Protein AF-K1UF02-F1 (afdb_monomer_lite)

Structure (mmCIF, N/CA/C/O backbone):
data_AF-K1UF02-F1
#
_entry.id   AF-K1UF02-F1
#
loop_
_atom_site.group_PDB
_atom_site.id
_atom_site.type_symbol
_atom_site.label_atom_id
_atom_site.label_alt_id
_atom_site.label_comp_id
_atom_site.label_asym_id
_atom_site.label_entity_id
_atom_site.label_seq_id
_atom_site.pdbx_PDB_ins_code
_atom_site.Cartn_x
_atom_site.Cartn_y
_atom_site.Cartn_z
_atom_site.occupancy
_atom_site.B_iso_or_equiv
_atom_site.auth_seq_id
_atom_site.auth_comp_id
_atom_site.auth_asym_id
_atom_site.auth_atom_id
_atom_site.pdbx_PDB_model_num
ATOM 1 N N . MET A 1 1 ? 21.329 -12.004 -0.522 1.00 53.53 1 MET A N 1
ATOM 2 C CA . MET A 1 1 ? 22.404 -11.882 -1.536 1.00 53.53 1 MET A CA 1
ATOM 3 C C . MET A 1 1 ? 22.153 -12.770 -2.756 1.00 53.53 1 MET A C 1
ATOM 5 O O . MET A 1 1 ? 22.231 -12.245 -3.853 1.00 53.53 1 MET A O 1
ATOM 9 N N . CYS A 1 2 ? 21.745 -14.040 -2.612 1.00 64.94 2 CYS A N 1
ATOM 10 C CA . CYS A 1 2 ? 21.429 -14.902 -3.768 1.00 64.94 2 CYS A CA 1
ATOM 11 C C . CYS A 1 2 ? 20.300 -14.358 -4.671 1.00 64.94 2 CYS A C 1
ATOM 13 O O . CYS A 1 2 ? 20.436 -14.386 -5.888 1.00 64.94 2 CYS A O 1
ATOM 15 N N . LEU A 1 3 ? 19.234 -13.788 -4.087 1.00 62.72 3 LEU A N 1
ATOM 16 C CA . LEU A 1 3 ? 18.147 -13.141 -4.843 1.00 62.72 3 LEU A CA 1
ATOM 17 C C . LEU A 1 3 ? 18.636 -11.936 -5.663 1.00 62.72 3 LEU A C 1
ATOM 19 O O . LEU A 1 3 ? 18.286 -11.816 -6.829 1.00 62.72 3 LEU A O 1
ATOM 23 N N . GLN A 1 4 ? 19.500 -11.089 -5.094 1.00 55.84 4 GLN A N 1
ATOM 24 C CA . GLN A 1 4 ? 20.045 -9.924 -5.798 1.00 55.84 4 GLN A CA 1
ATOM 25 C C . GLN A 1 4 ? 20.966 -10.339 -6.956 1.00 55.84 4 GLN A C 1
ATOM 27 O O . GLN A 1 4 ? 20.914 -9.735 -8.021 1.00 55.84 4 GLN A O 1
ATOM 32 N N . SER A 1 5 ? 21.771 -11.393 -6.779 1.00 62.69 5 SER A N 1
ATOM 33 C CA . SER A 1 5 ? 22.612 -11.938 -7.853 1.00 62.69 5 SER A CA 1
ATOM 34 C C . SER A 1 5 ? 21.791 -12.575 -8.977 1.00 62.69 5 SER A C 1
ATOM 36 O O . SER A 1 5 ? 22.143 -12.415 -10.141 1.00 62.69 5 SER A O 1
ATOM 38 N N . ALA A 1 6 ? 20.681 -13.246 -8.650 1.00 62.78 6 ALA A N 1
ATOM 39 C CA . ALA A 1 6 ? 19.749 -13.772 -9.647 1.00 62.78 6 ALA A CA 1
ATOM 40 C C . ALA A 1 6 ? 19.057 -12.639 -10.421 1.00 62.78 6 ALA A C 1
ATOM 42 O O . ALA A 1 6 ? 19.011 -12.682 -11.645 1.00 62.78 6 ALA A O 1
ATOM 43 N N . VAL A 1 7 ? 18.608 -11.583 -9.731 1.00 58.22 7 VAL A N 1
ATOM 44 C CA . VAL A 1 7 ? 18.053 -10.368 -10.356 1.00 58.22 7 VAL A CA 1
ATOM 45 C C . VAL A 1 7 ? 19.080 -9.718 -11.288 1.00 58.22 7 VAL A C 1
ATOM 47 O O . VAL A 1 7 ? 18.752 -9.375 -12.422 1.00 58.22 7 VAL A O 1
ATOM 50 N N . ASN A 1 8 ? 20.346 -9.657 -10.864 1.00 61.75 8 ASN A N 1
ATOM 51 C CA . ASN A 1 8 ? 21.441 -9.118 -11.668 1.00 61.75 8 ASN A CA 1
ATOM 52 C C . ASN A 1 8 ? 21.756 -9.933 -12.944 1.00 61.75 8 ASN A C 1
ATOM 54 O O . ASN A 1 8 ? 22.423 -9.425 -13.843 1.00 61.75 8 ASN A O 1
ATOM 58 N N . SER A 1 9 ? 21.254 -11.169 -13.049 1.00 62.94 9 SER A N 1
ATOM 59 C CA . SER A 1 9 ? 21.415 -12.041 -14.219 1.00 62.94 9 SER A CA 1
ATOM 60 C C . SER A 1 9 ? 20.394 -11.778 -15.337 1.00 62.94 9 SER A C 1
ATOM 62 O O . SER A 1 9 ? 20.592 -12.272 -16.444 1.00 62.94 9 SER A O 1
ATOM 64 N N . PHE A 1 10 ? 19.317 -11.019 -15.090 1.00 62.81 10 PHE A N 1
ATOM 65 C CA . PHE A 1 10 ? 18.240 -10.765 -16.069 1.00 62.81 10 PHE A CA 1
ATOM 66 C C . PHE A 1 10 ? 18.532 -9.613 -17.053 1.00 62.81 10 PHE A C 1
ATOM 68 O O . PHE A 1 10 ? 17.643 -9.178 -17.786 1.00 62.81 10 PHE A O 1
ATOM 75 N N . GLY A 1 11 ? 19.775 -9.124 -17.089 1.00 65.69 11 GLY A N 1
ATOM 76 C CA . GLY A 1 11 ? 20.208 -8.009 -17.933 1.00 65.69 11 GLY A CA 1
ATOM 77 C C . GLY A 1 11 ? 20.037 -6.647 -17.255 1.00 65.69 11 GLY A C 1
ATOM 78 O O . GLY A 1 11 ? 19.067 -6.397 -16.537 1.00 65.69 11 GLY A O 1
ATOM 79 N N . THR A 1 12 ? 20.992 -5.744 -17.497 1.00 71.19 12 THR A N 1
ATOM 80 C CA . THR A 1 12 ? 21.042 -4.381 -16.929 1.00 71.19 12 THR A CA 1
ATOM 81 C C . THR A 1 12 ? 19.760 -3.588 -17.171 1.00 71.19 12 THR A C 1
ATOM 83 O O . THR A 1 12 ? 19.321 -2.858 -16.282 1.00 71.19 12 THR A O 1
ATOM 86 N N . ALA A 1 13 ? 19.119 -3.785 -18.326 1.00 69.06 13 ALA A N 1
ATOM 87 C CA . ALA A 1 13 ? 17.862 -3.131 -18.662 1.00 69.06 13 ALA A CA 1
ATOM 88 C C . ALA A 1 13 ? 16.701 -3.555 -17.739 1.00 69.06 13 ALA A C 1
ATOM 90 O O . ALA A 1 13 ? 16.00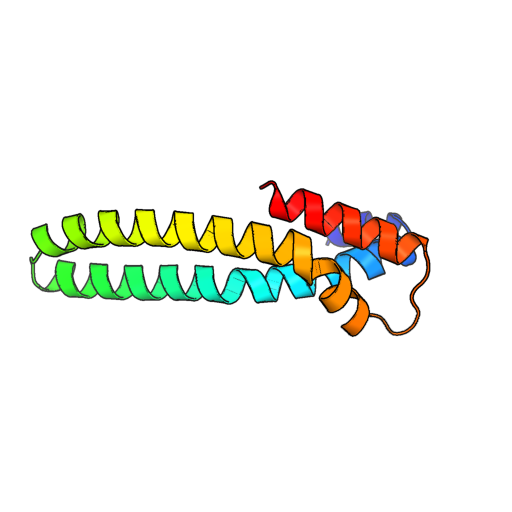3 -2.710 -17.182 1.00 69.06 13 ALA A O 1
ATOM 91 N N . THR A 1 14 ? 16.528 -4.854 -17.494 1.00 70.50 14 THR A N 1
ATOM 92 C CA . THR A 1 14 ? 15.448 -5.382 -16.643 1.00 70.50 14 THR A CA 1
ATOM 93 C C . THR A 1 14 ? 15.589 -4.916 -15.193 1.00 70.50 14 THR A C 1
ATOM 95 O O . THR A 1 14 ? 14.609 -4.528 -14.558 1.00 70.50 14 THR A O 1
ATOM 98 N N . ILE A 1 15 ? 16.820 -4.888 -14.676 1.00 76.25 15 ILE A N 1
ATOM 99 C CA . ILE A 1 15 ? 17.120 -4.459 -13.300 1.00 76.25 15 ILE A CA 1
ATOM 100 C C . ILE A 1 15 ? 16.853 -2.963 -13.124 1.00 76.25 15 ILE A C 1
ATOM 102 O O . ILE A 1 15 ? 16.312 -2.548 -12.096 1.00 76.25 15 ILE A O 1
ATOM 106 N N . ALA A 1 16 ? 17.211 -2.148 -14.120 1.00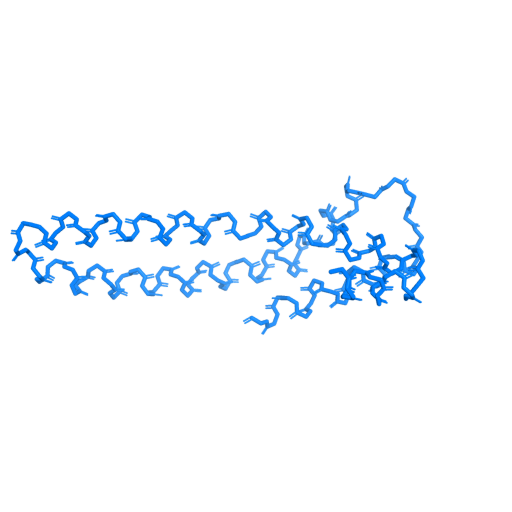 76.00 16 ALA A N 1
ATOM 107 C CA . ALA A 1 16 ? 16.935 -0.717 -14.102 1.00 76.00 16 ALA A CA 1
ATOM 108 C C . ALA A 1 16 ? 15.422 -0.444 -14.073 1.00 76.00 16 ALA A C 1
ATOM 110 O O . ALA A 1 16 ? 14.963 0.373 -13.272 1.00 76.00 16 ALA A O 1
ATOM 111 N N . GLY A 1 17 ? 14.645 -1.186 -14.870 1.00 77.81 17 GLY A N 1
ATOM 112 C CA . GLY A 1 17 ? 13.186 -1.069 -14.917 1.00 77.81 17 GLY A CA 1
ATOM 113 C C . GLY A 1 17 ? 12.539 -1.489 -13.600 1.00 77.81 17 GLY A C 1
ATOM 114 O O . GLY A 1 17 ? 11.719 -0.755 -13.052 1.00 77.81 17 GLY A O 1
ATOM 115 N N . PHE A 1 18 ? 12.987 -2.612 -13.038 1.00 80.25 18 PHE A N 1
ATOM 116 C CA . PHE A 1 18 ? 12.561 -3.091 -11.723 1.00 80.25 18 PHE A CA 1
ATOM 117 C C . PHE A 1 18 ? 12.880 -2.082 -10.615 1.00 80.25 18 PHE A C 1
ATOM 119 O O . PHE A 1 18 ? 12.041 -1.788 -9.770 1.00 80.25 18 PHE A O 1
ATOM 126 N N . THR A 1 19 ? 14.079 -1.497 -10.633 1.00 82.00 19 THR A N 1
ATOM 127 C CA . THR A 1 19 ? 14.502 -0.511 -9.628 1.00 82.00 19 THR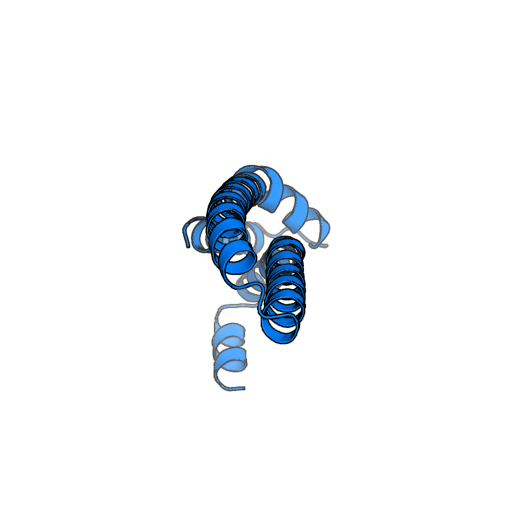 A CA 1
ATOM 128 C C . THR A 1 19 ? 13.658 0.760 -9.701 1.00 82.00 19 THR A C 1
ATOM 130 O O . THR A 1 19 ? 13.255 1.285 -8.664 1.00 82.00 19 THR A O 1
ATOM 133 N N . ALA A 1 20 ? 13.376 1.263 -10.906 1.00 82.94 20 ALA A N 1
ATOM 134 C CA . ALA A 1 20 ? 12.537 2.442 -11.091 1.00 82.94 20 ALA A CA 1
ATOM 135 C C . ALA A 1 20 ? 11.085 2.173 -10.664 1.00 82.94 20 ALA A C 1
ATOM 137 O O . ALA A 1 20 ? 10.521 2.952 -9.896 1.00 82.94 20 ALA A O 1
ATOM 138 N N . ALA A 1 21 ? 10.503 1.047 -11.087 1.00 83.81 21 ALA A N 1
ATOM 139 C CA . ALA A 1 21 ? 9.147 0.651 -10.710 1.00 83.81 21 ALA A CA 1
ATOM 140 C C . ALA A 1 21 ? 9.009 0.393 -9.198 1.00 83.81 21 ALA A C 1
ATOM 142 O O . ALA A 1 21 ? 8.064 0.874 -8.574 1.00 83.81 21 ALA A O 1
ATOM 143 N N . GLY A 1 22 ? 10.005 -0.245 -8.578 1.00 85.00 22 GLY A N 1
ATOM 144 C CA . GLY A 1 22 ? 10.048 -0.472 -7.134 1.00 85.00 22 GLY A CA 1
ATOM 145 C C . GLY A 1 22 ? 10.092 0.822 -6.312 1.00 85.00 22 GLY A C 1
ATOM 146 O O . GLY A 1 22 ? 9.565 0.869 -5.201 1.00 85.00 22 GLY A O 1
ATOM 147 N N . ARG A 1 23 ? 10.658 1.921 -6.833 1.00 86.38 23 ARG A N 1
ATOM 148 C CA . ARG A 1 23 ? 10.570 3.234 -6.159 1.00 86.38 23 ARG A CA 1
ATOM 149 C C . ARG A 1 23 ? 9.138 3.760 -6.133 1.00 86.38 23 ARG A C 1
ATOM 151 O O . ARG A 1 23 ? 8.709 4.295 -5.114 1.00 86.38 23 ARG A O 1
ATOM 158 N N . VAL A 1 24 ? 8.405 3.590 -7.231 1.00 86.50 24 VAL A N 1
ATOM 159 C CA . VAL A 1 24 ? 6.999 4.005 -7.329 1.00 86.50 24 VAL A CA 1
ATOM 160 C C . VAL A 1 24 ? 6.127 3.187 -6.381 1.00 86.50 24 VAL A C 1
ATOM 162 O O . VAL A 1 24 ? 5.332 3.757 -5.636 1.00 86.50 24 VAL A O 1
ATOM 165 N N . GLU A 1 25 ? 6.342 1.874 -6.330 1.00 86.50 25 GLU A N 1
ATOM 166 C CA . GLU A 1 25 ? 5.691 0.988 -5.363 1.00 86.50 25 GLU A CA 1
ATOM 167 C C . GLU A 1 25 ? 5.967 1.412 -3.911 1.00 86.50 25 GLU A C 1
ATOM 169 O O . GLU A 1 25 ? 5.051 1.462 -3.090 1.00 86.50 25 GLU A O 1
ATOM 174 N N . ASN A 1 26 ? 7.214 1.755 -3.575 1.00 87.94 26 ASN A N 1
ATOM 175 C CA . ASN A 1 26 ? 7.548 2.212 -2.225 1.00 87.94 26 ASN A CA 1
ATOM 176 C C . ASN A 1 26 ? 6.768 3.475 -1.843 1.00 87.94 26 ASN A C 1
ATOM 178 O O . ASN A 1 26 ? 6.252 3.557 -0.732 1.00 87.94 26 ASN A O 1
ATOM 182 N N . ILE A 1 27 ? 6.631 4.434 -2.764 1.00 87.75 27 ILE A N 1
ATOM 183 C CA . ILE A 1 27 ? 5.836 5.650 -2.537 1.00 87.75 27 ILE A CA 1
ATOM 184 C C . ILE A 1 27 ? 4.361 5.297 -2.306 1.00 87.75 27 ILE A C 1
ATOM 186 O O . ILE A 1 27 ? 3.740 5.832 -1.387 1.00 87.75 27 ILE A O 1
ATOM 190 N N . ALA A 1 28 ? 3.812 4.367 -3.092 1.00 86.69 28 ALA A N 1
ATOM 191 C CA . ALA A 1 28 ? 2.434 3.905 -2.939 1.00 86.69 28 ALA A CA 1
ATOM 192 C C . ALA A 1 28 ? 2.184 3.203 -1.587 1.00 86.69 28 ALA A C 1
ATOM 194 O O . ALA A 1 28 ? 1.093 3.312 -1.031 1.00 86.69 28 ALA A O 1
ATOM 195 N N . ASN A 1 29 ? 3.195 2.546 -1.009 1.00 87.88 29 ASN A N 1
ATOM 196 C CA . ASN A 1 29 ? 3.090 1.838 0.273 1.00 87.88 29 ASN A CA 1
ATOM 197 C C . ASN A 1 29 ? 3.152 2.738 1.524 1.00 87.88 29 ASN A C 1
ATOM 199 O O . ASN A 1 29 ? 2.745 2.317 2.615 1.00 87.88 29 ASN A O 1
ATOM 203 N N . ILE A 1 30 ? 3.627 3.982 1.401 1.00 91.06 30 ILE A N 1
ATOM 204 C CA . ILE A 1 30 ? 3.699 4.949 2.513 1.00 91.06 30 ILE A CA 1
ATOM 205 C C . ILE A 1 30 ? 2.332 5.154 3.201 1.00 91.06 30 ILE A C 1
ATOM 207 O O . ILE A 1 30 ? 2.255 4.991 4.424 1.00 91.06 30 ILE A O 1
ATOM 211 N N . PRO A 1 31 ? 1.239 5.488 2.486 1.00 88.56 31 PRO A N 1
ATOM 212 C CA . PRO A 1 31 ? -0.064 5.705 3.116 1.00 88.56 31 PRO A CA 1
ATOM 213 C C . PRO A 1 31 ? -0.640 4.443 3.780 1.00 88.56 31 PRO A C 1
ATOM 215 O O . PRO A 1 31 ? -1.224 4.561 4.860 1.00 88.56 31 PRO A O 1
ATOM 218 N N . LEU A 1 32 ? -0.437 3.243 3.213 1.00 87.75 32 LEU A N 1
ATOM 219 C CA . LEU A 1 32 ? -0.851 1.984 3.860 1.00 87.75 32 LEU A CA 1
ATOM 220 C C . LEU A 1 32 ? -0.134 1.777 5.197 1.00 87.75 32 LEU A C 1
ATOM 222 O O . LEU A 1 32 ? -0.749 1.406 6.202 1.00 87.75 32 LEU A O 1
ATOM 226 N N . SER A 1 33 ? 1.170 2.051 5.213 1.00 90.38 33 SER A N 1
ATOM 227 C CA . SER A 1 33 ? 1.985 1.947 6.423 1.00 90.38 33 SER A CA 1
ATOM 228 C C . SER A 1 33 ? 1.506 2.936 7.490 1.00 90.38 33 SER A C 1
ATOM 230 O O . SER A 1 33 ? 1.315 2.560 8.647 1.00 90.38 33 SER A O 1
ATOM 232 N N . GLY A 1 34 ? 1.216 4.182 7.099 1.00 91.88 34 GLY A N 1
ATOM 233 C CA . GLY A 1 34 ? 0.685 5.207 8.003 1.00 91.88 34 GLY A CA 1
ATOM 234 C C . GLY A 1 34 ? -0.670 4.834 8.614 1.00 91.88 34 GLY A C 1
ATOM 235 O O . GLY A 1 34 ? -0.877 4.993 9.819 1.00 91.88 34 GLY A O 1
ATOM 236 N N . LEU A 1 35 ? -1.577 4.274 7.811 1.00 91.69 35 LEU A N 1
ATOM 237 C CA . LEU A 1 35 ? -2.882 3.796 8.272 1.00 91.69 35 LEU A CA 1
ATOM 238 C C . LEU A 1 35 ? -2.756 2.642 9.272 1.00 91.69 35 LEU A C 1
ATOM 240 O O . LEU A 1 35 ? -3.472 2.612 10.279 1.00 91.69 35 LEU A O 1
ATOM 244 N N . SER A 1 36 ? -1.826 1.721 9.023 1.00 90.62 36 SER A N 1
ATOM 245 C CA . SER A 1 36 ? -1.555 0.579 9.899 1.00 90.62 36 SER A CA 1
ATOM 246 C C . SER A 1 36 ? -1.046 1.032 11.268 1.00 90.62 36 SER A C 1
ATOM 248 O O . SER A 1 36 ? -1.598 0.636 12.296 1.00 90.62 36 SER A O 1
ATOM 250 N N . VAL A 1 37 ? -0.061 1.937 11.293 1.00 93.75 37 VAL A N 1
ATOM 251 C CA . VAL A 1 37 ? 0.480 2.499 12.541 1.00 93.75 37 VAL A CA 1
ATOM 252 C C . VAL A 1 37 ? -0.593 3.285 13.297 1.00 93.75 37 VAL A C 1
ATOM 254 O O . VAL A 1 37 ? -0.798 3.053 14.489 1.00 93.75 37 VAL A O 1
ATOM 257 N N . GLY A 1 38 ? -1.341 4.157 12.611 1.00 92.25 38 GLY A N 1
ATOM 258 C CA . GLY A 1 38 ? -2.414 4.939 13.233 1.00 92.25 38 GLY A CA 1
ATOM 259 C C . GLY A 1 38 ? -3.513 4.061 13.839 1.00 92.25 38 GLY A C 1
ATOM 260 O O . GLY A 1 38 ? -3.982 4.314 14.952 1.00 92.25 38 GLY A O 1
ATOM 261 N N . THR A 1 39 ? -3.869 2.974 13.152 1.00 91.06 39 THR A N 1
ATOM 262 C CA . THR A 1 39 ? -4.793 1.954 13.662 1.00 91.06 39 THR A CA 1
ATOM 263 C C . THR A 1 39 ? -4.253 1.303 14.927 1.00 91.06 39 THR A C 1
ATOM 265 O O . THR A 1 39 ? -4.963 1.223 15.928 1.00 91.06 39 THR A O 1
ATOM 268 N N . GLN A 1 40 ? -2.992 0.872 14.911 1.00 92.62 40 GLN A N 1
ATOM 269 C CA . GLN A 1 40 ? -2.358 0.206 16.043 1.00 92.62 40 GLN A CA 1
ATOM 270 C C . GLN A 1 40 ? -2.302 1.122 17.275 1.00 92.62 40 GLN A C 1
ATOM 272 O O . GLN A 1 40 ? -2.632 0.687 18.379 1.00 92.62 40 GLN A O 1
ATOM 277 N N . THR A 1 41 ? -1.992 2.411 17.087 1.00 93.56 41 THR A N 1
ATOM 278 C CA . THR A 1 41 ? -2.045 3.423 18.154 1.00 93.56 41 THR A CA 1
ATOM 279 C C . THR A 1 41 ? -3.461 3.591 18.706 1.00 93.56 41 THR A C 1
ATOM 281 O O . THR A 1 41 ? -3.652 3.553 19.922 1.00 93.56 41 THR A O 1
ATOM 284 N N . PHE A 1 42 ? -4.470 3.731 17.839 1.00 91.62 42 PHE A N 1
ATOM 285 C CA . PHE A 1 42 ? -5.863 3.885 18.267 1.00 91.62 42 PHE A CA 1
ATOM 286 C C . PHE A 1 42 ? -6.349 2.670 19.067 1.00 91.62 42 PHE A C 1
ATOM 288 O O . PHE A 1 42 ? -6.996 2.819 20.108 1.00 91.62 42 PHE A O 1
ATOM 295 N N . VAL A 1 43 ? -6.029 1.462 18.597 1.00 93.00 43 VAL A N 1
ATOM 296 C CA . VAL A 1 43 ? -6.373 0.213 19.282 1.00 93.00 43 VAL A CA 1
ATOM 297 C C . VAL A 1 43 ? -5.661 0.133 20.629 1.00 93.00 43 VAL A C 1
ATOM 299 O O . VAL A 1 43 ? -6.332 -0.089 21.632 1.00 93.00 43 VAL A O 1
ATOM 302 N N . GLY A 1 44 ? -4.351 0.393 20.688 1.00 93.88 44 GLY A N 1
ATOM 303 C CA . GLY A 1 44 ? -3.573 0.359 21.931 1.00 93.88 44 GLY A CA 1
ATOM 304 C C . GLY A 1 44 ? -4.095 1.330 22.995 1.00 93.88 44 GLY A C 1
ATOM 305 O O . GLY A 1 44 ? -4.274 0.947 24.151 1.00 93.88 44 GLY A O 1
ATOM 306 N N . GLN A 1 45 ? -4.439 2.559 22.598 1.00 94.06 45 GLN A N 1
ATOM 307 C CA . GLN A 1 45 ? -5.015 3.557 23.506 1.00 94.06 45 GLN A CA 1
ATOM 308 C C . GLN A 1 45 ? -6.388 3.139 24.050 1.00 94.06 45 GLN A C 1
ATOM 310 O O . GLN A 1 45 ? -6.659 3.285 25.242 1.00 94.06 45 GLN A O 1
ATOM 315 N N . ASN A 1 46 ? -7.273 2.609 23.199 1.00 93.75 46 ASN A N 1
ATOM 316 C CA . ASN A 1 46 ? -8.601 2.177 23.646 1.00 93.75 46 ASN A CA 1
ATOM 317 C C . ASN A 1 46 ? -8.542 0.876 24.454 1.00 93.75 46 ASN A C 1
ATOM 319 O O . ASN A 1 46 ? -9.342 0.711 25.373 1.00 93.75 46 ASN A O 1
ATOM 323 N N . TYR A 1 47 ? -7.591 -0.007 24.147 1.00 93.62 47 TYR A N 1
ATOM 324 C CA . TYR A 1 47 ? -7.351 -1.239 24.890 1.00 93.62 47 TYR A CA 1
ATOM 325 C C . TYR A 1 47 ? -6.908 -0.925 26.322 1.00 93.62 47 TYR A C 1
ATOM 327 O O . TYR A 1 47 ? -7.541 -1.386 27.269 1.00 93.62 47 TYR A O 1
ATOM 335 N N . GLY A 1 48 ? -5.913 -0.044 26.493 1.00 94.50 48 GLY A N 1
ATOM 336 C CA . GLY A 1 48 ? -5.463 0.402 27.818 1.00 94.50 48 GLY A CA 1
ATOM 337 C C . GLY A 1 48 ? -6.547 1.115 28.638 1.00 94.50 48 GLY A C 1
ATOM 338 O O . GLY A 1 48 ? -6.541 1.045 29.861 1.00 94.50 48 GLY A O 1
ATOM 339 N N . ALA A 1 49 ? -7.519 1.752 27.978 1.00 93.69 49 ALA A N 1
ATOM 340 C CA . ALA A 1 49 ? -8.663 2.399 28.624 1.00 93.69 49 ALA A CA 1
ATOM 341 C C . ALA A 1 49 ? -9.881 1.472 28.843 1.00 93.69 49 ALA A C 1
ATOM 343 O O . ALA A 1 49 ? -10.931 1.956 29.268 1.00 93.69 49 ALA A O 1
ATOM 344 N N . GLY A 1 50 ? -9.794 0.180 28.495 1.00 92.88 50 GLY A N 1
ATOM 345 C CA . GLY A 1 50 ? -10.900 -0.784 28.601 1.00 92.88 50 GLY A CA 1
ATOM 346 C C . GLY A 1 50 ? -12.074 -0.533 27.640 1.00 92.88 50 GLY A C 1
ATOM 347 O O . GLY A 1 50 ? -13.161 -1.080 27.820 1.00 92.88 50 GLY A O 1
ATOM 348 N N . LYS A 1 51 ? -11.895 0.300 26.606 1.00 94.31 51 LYS A N 1
ATOM 349 C CA . LYS A 1 51 ? -12.955 0.750 25.680 1.00 94.31 51 LYS A CA 1
ATOM 350 C C . LYS A 1 51 ? -13.086 -0.167 24.458 1.00 94.31 51 LYS A C 1
ATOM 352 O O . LYS A 1 51 ? -13.005 0.288 23.317 1.00 94.31 51 LYS A O 1
ATOM 357 N N . TYR A 1 52 ? -13.329 -1.456 24.682 1.00 91.75 52 TYR A N 1
ATOM 358 C CA . TYR A 1 52 ? -13.372 -2.475 23.621 1.00 91.75 52 TYR A CA 1
ATOM 359 C C . TYR A 1 52 ? -14.441 -2.229 22.544 1.00 91.75 52 TYR A C 1
ATOM 361 O O . TYR A 1 52 ? -14.191 -2.454 21.362 1.00 91.75 52 TYR A O 1
ATOM 369 N N . ASP A 1 53 ? -15.603 -1.682 22.910 1.00 92.00 53 ASP A N 1
ATOM 370 C CA . ASP A 1 53 ? -16.670 -1.376 21.942 1.00 92.00 53 ASP A CA 1
ATOM 371 C C . ASP A 1 53 ? -16.225 -0.337 20.888 1.00 92.00 53 ASP A C 1
ATOM 373 O O . ASP A 1 53 ? -16.579 -0.410 19.707 1.00 92.00 53 ASP A O 1
ATOM 377 N N . ARG A 1 54 ? -15.352 0.605 21.279 1.00 91.75 54 ARG A N 1
ATOM 378 C CA . ARG A 1 54 ? -14.746 1.565 20.343 1.00 91.75 54 ARG A CA 1
ATOM 379 C C . ARG A 1 54 ? -13.738 0.907 19.407 1.00 91.75 54 ARG A C 1
ATOM 381 O O . ARG A 1 54 ? -13.655 1.312 18.252 1.00 91.75 54 ARG A O 1
ATOM 388 N N . ILE A 1 55 ? -13.014 -0.109 19.875 1.00 92.12 55 ILE A N 1
ATOM 389 C CA . ILE A 1 55 ? -12.062 -0.868 19.055 1.00 92.12 55 ILE A CA 1
ATOM 390 C C . ILE A 1 55 ? -12.808 -1.565 17.916 1.00 92.12 55 ILE A C 1
ATOM 392 O O . ILE A 1 55 ? -12.466 -1.363 16.755 1.00 92.12 55 ILE A O 1
ATOM 396 N N . ILE A 1 56 ? -13.878 -2.304 18.225 1.00 91.94 56 ILE A N 1
ATOM 397 C CA . ILE A 1 56 ? -14.653 -3.056 17.223 1.00 91.94 56 ILE A CA 1
ATOM 398 C C . ILE A 1 56 ? -15.254 -2.117 16.169 1.00 91.94 56 ILE A C 1
ATOM 400 O O . ILE A 1 56 ? -15.170 -2.385 14.967 1.00 91.94 56 ILE A O 1
ATOM 404 N N . LYS A 1 57 ? -15.831 -0.987 16.601 1.00 92.38 57 LYS A N 1
ATOM 405 C CA . LYS A 1 57 ? -16.378 0.029 15.687 1.00 92.38 57 LYS A CA 1
ATOM 406 C C . LYS A 1 57 ? -15.302 0.619 14.776 1.00 92.38 57 LYS A C 1
ATOM 408 O O . LYS A 1 57 ? -15.554 0.796 13.584 1.00 92.38 57 LYS A O 1
ATOM 413 N N . SER A 1 58 ? -14.118 0.906 15.309 1.00 90.19 58 SER A N 1
ATOM 414 C CA . SER A 1 58 ? -13.021 1.465 14.518 1.00 90.19 58 SER A CA 1
ATOM 415 C C . SER A 1 58 ? -12.424 0.456 13.548 1.00 90.19 58 SER A C 1
ATOM 417 O O . SER A 1 58 ? -12.218 0.815 12.396 1.00 90.19 58 SER A O 1
ATOM 419 N N . VAL A 1 59 ? -12.228 -0.805 13.946 1.00 90.38 59 VAL A N 1
ATOM 420 C CA . VAL A 1 59 ? -11.693 -1.854 13.058 1.00 90.38 59 VAL A CA 1
ATOM 421 C C . VAL A 1 59 ? -12.563 -2.022 11.811 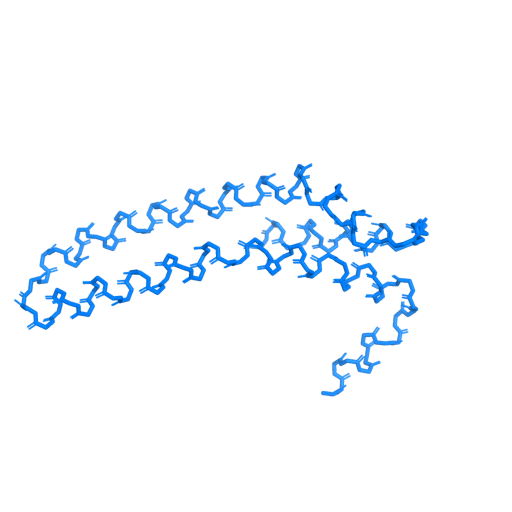1.00 90.38 59 VAL A C 1
ATOM 423 O O . VAL A 1 59 ? -12.035 -2.067 10.705 1.00 90.38 59 VAL A O 1
ATOM 426 N N . LYS A 1 60 ? -13.897 -2.009 11.947 1.00 91.75 60 LYS A N 1
ATOM 427 C CA . LYS A 1 60 ? -14.811 -2.068 10.788 1.00 91.75 60 LYS A CA 1
ATOM 428 C C . LYS A 1 60 ? -14.640 -0.878 9.834 1.00 91.75 60 LYS A C 1
ATOM 430 O O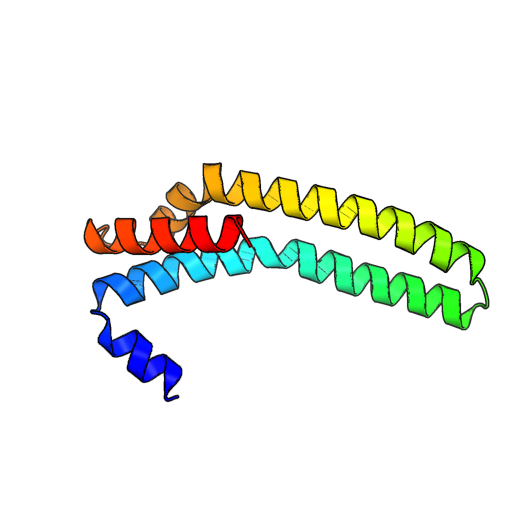 . LYS A 1 60 ? -14.650 -1.047 8.614 1.00 91.75 60 LYS A O 1
ATOM 435 N N . LYS A 1 61 ? -14.470 0.329 10.383 1.00 92.56 61 LYS A N 1
ATOM 436 C CA . LYS A 1 61 ? -14.242 1.545 9.586 1.00 92.56 61 LYS A CA 1
ATOM 437 C C . LYS A 1 61 ? -12.888 1.511 8.888 1.00 92.56 61 LYS A C 1
ATOM 439 O O . LYS A 1 61 ? -12.815 1.801 7.701 1.00 92.56 61 LYS A O 1
ATOM 444 N N . ILE A 1 62 ? -11.844 1.119 9.611 1.00 92.25 62 ILE A N 1
ATOM 445 C CA . ILE A 1 62 ? -10.479 0.994 9.098 1.00 92.25 62 ILE A CA 1
ATOM 446 C C . ILE A 1 62 ? -10.421 -0.053 7.990 1.00 92.25 62 ILE A C 1
ATOM 448 O O . ILE A 1 62 ? -9.802 0.200 6.969 1.00 92.25 62 ILE A O 1
ATOM 452 N N . PHE A 1 63 ? -11.119 -1.180 8.139 1.00 90.56 63 PHE A N 1
ATOM 453 C CA . PHE A 1 63 ? -11.203 -2.201 7.098 1.00 90.56 63 PHE A CA 1
ATOM 454 C C . PHE A 1 63 ? -11.800 -1.647 5.797 1.00 90.56 63 PHE A C 1
ATOM 456 O O . PHE A 1 63 ? -11.232 -1.827 4.723 1.00 90.56 63 PHE A O 1
ATOM 463 N N . THR A 1 64 ? -12.899 -0.893 5.899 1.00 93.19 64 THR A N 1
ATOM 464 C CA . THR A 1 64 ? -13.513 -0.228 4.737 1.00 93.19 64 THR A CA 1
ATOM 465 C C . THR A 1 64 ? -12.558 0.799 4.121 1.00 93.19 64 THR A C 1
ATOM 467 O O . THR A 1 64 ? -12.398 0.848 2.905 1.00 93.19 64 THR A O 1
ATOM 470 N N . LEU A 1 65 ? -11.883 1.594 4.957 1.00 93.12 65 LEU A N 1
ATOM 471 C CA . LEU A 1 65 ? -10.922 2.596 4.502 1.00 93.12 65 LEU A CA 1
ATOM 472 C C . LEU A 1 65 ? -9.703 1.956 3.823 1.00 93.12 65 LEU A C 1
ATOM 474 O O . LEU A 1 65 ? -9.214 2.490 2.836 1.00 93.12 65 LEU A O 1
ATOM 478 N N . ASN A 1 66 ? -9.249 0.803 4.316 1.00 91.38 66 ASN A N 1
ATOM 479 C CA . ASN A 1 66 ? -8.146 0.040 3.743 1.00 91.38 66 ASN A CA 1
ATOM 480 C C . ASN A 1 66 ? -8.493 -0.482 2.345 1.00 91.38 66 ASN A C 1
ATOM 482 O O . ASN A 1 66 ? -7.686 -0.344 1.434 1.00 91.38 66 ASN A O 1
ATOM 486 N N . ILE A 1 67 ? -9.706 -1.016 2.156 1.00 91.81 67 ILE A N 1
ATOM 487 C CA . ILE A 1 67 ? -10.187 -1.439 0.832 1.00 91.81 67 ILE A CA 1
ATOM 488 C C . ILE A 1 67 ? -10.237 -0.243 -0.122 1.00 91.81 67 ILE A C 1
ATOM 490 O O . ILE A 1 67 ? -9.710 -0.319 -1.227 1.00 91.81 67 ILE A O 1
ATOM 494 N N . LEU A 1 68 ? -10.828 0.877 0.307 1.00 93.62 68 LEU A N 1
ATOM 495 C CA . LEU A 1 68 ? -10.913 2.082 -0.523 1.00 93.62 68 LEU A CA 1
ATOM 496 C C . LEU A 1 68 ? -9.528 2.615 -0.903 1.00 93.62 68 LEU A C 1
ATOM 498 O O . LEU A 1 68 ? -9.309 2.979 -2.055 1.00 93.62 68 LEU A O 1
ATOM 502 N N . LEU A 1 69 ? -8.592 2.636 0.048 1.00 91.62 69 LEU A N 1
ATOM 503 C CA . LEU A 1 69 ? -7.225 3.092 -0.178 1.00 91.62 69 LEU A CA 1
ATOM 504 C C . LEU A 1 69 ? -6.458 2.149 -1.114 1.00 91.62 69 LEU A C 1
ATOM 506 O O . LEU A 1 69 ? -5.767 2.625 -2.009 1.00 91.62 69 LEU A O 1
ATOM 510 N N . SER A 1 70 ? -6.611 0.835 -0.945 1.00 89.56 70 SER A N 1
ATOM 511 C CA . SER A 1 70 ? -6.004 -0.181 -1.812 1.00 89.56 70 SER A CA 1
ATOM 512 C C . SER A 1 70 ? -6.500 -0.053 -3.255 1.00 89.56 70 SER A C 1
ATOM 514 O O . SER A 1 70 ? -5.687 0.059 -4.171 1.00 89.56 70 SER A O 1
ATOM 516 N N . VAL A 1 71 ? -7.817 0.059 -3.463 1.00 91.19 71 VAL A N 1
ATOM 517 C CA . VAL A 1 71 ? -8.398 0.270 -4.800 1.00 91.19 71 VAL A CA 1
ATOM 518 C C . VAL A 1 71 ? -7.927 1.596 -5.400 1.00 91.19 71 VAL A C 1
ATOM 520 O O . VAL A 1 71 ? -7.523 1.638 -6.560 1.00 91.19 71 VAL A O 1
ATOM 523 N N . ALA A 1 72 ? -7.929 2.679 -4.617 1.00 91.31 72 ALA A N 1
ATOM 524 C CA . ALA A 1 72 ? -7.466 3.982 -5.085 1.00 91.31 72 ALA A CA 1
ATOM 525 C C . ALA A 1 72 ? -5.991 3.953 -5.520 1.00 91.31 72 ALA A C 1
ATOM 527 O O . ALA A 1 72 ? -5.644 4.539 -6.544 1.00 91.31 72 ALA A O 1
ATOM 528 N N . LEU A 1 73 ? -5.130 3.251 -4.778 1.00 89.38 73 LEU A N 1
ATOM 529 C CA . LEU A 1 73 ? -3.713 3.113 -5.114 1.00 89.38 73 LEU A CA 1
ATOM 530 C C . LEU A 1 73 ? -3.468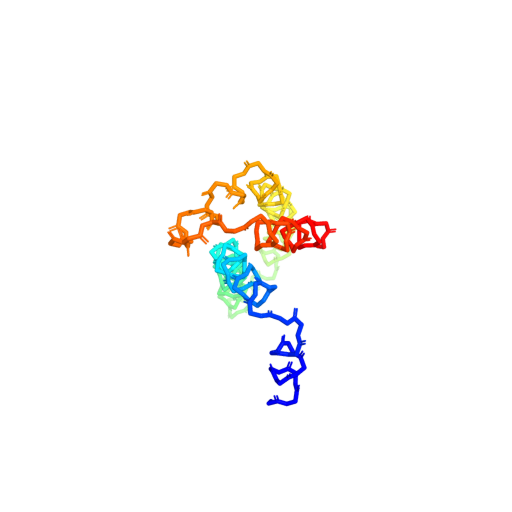 2.195 -6.307 1.00 89.38 73 LEU A C 1
ATOM 532 O O . LEU A 1 73 ? -2.618 2.525 -7.128 1.00 89.38 73 LEU A O 1
ATOM 536 N N . SER A 1 74 ? -4.227 1.107 -6.452 1.00 88.25 74 SER A N 1
ATOM 537 C CA . SER A 1 74 ? -4.175 0.257 -7.648 1.00 88.25 74 SER A CA 1
ATOM 538 C C . SER A 1 74 ? -4.527 1.070 -8.904 1.00 88.25 74 SER A C 1
ATOM 540 O O . SER A 1 74 ? -3.756 1.112 -9.863 1.00 88.25 74 SER A O 1
ATOM 542 N N . VAL A 1 75 ? -5.610 1.857 -8.862 1.00 89.62 75 VAL A N 1
ATOM 543 C CA . VAL A 1 75 ? -5.989 2.763 -9.964 1.00 89.62 75 VAL A CA 1
ATOM 544 C C . VAL A 1 75 ? -4.924 3.838 -10.214 1.00 89.62 75 VAL A C 1
ATOM 546 O O . VAL A 1 75 ? -4.610 4.143 -11.368 1.00 89.62 75 VAL A O 1
ATOM 549 N N . ALA A 1 76 ? -4.337 4.408 -9.158 1.00 88.06 76 ALA A N 1
ATOM 550 C CA . ALA A 1 76 ? -3.264 5.392 -9.286 1.00 88.06 76 ALA A CA 1
ATOM 551 C C . ALA A 1 76 ? -1.992 4.789 -9.910 1.00 88.06 76 ALA A C 1
ATOM 553 O O . ALA A 1 76 ? -1.368 5.429 -10.751 1.00 88.06 76 ALA A O 1
ATOM 554 N N . LEU A 1 77 ? -1.623 3.554 -9.561 1.00 85.94 77 LEU A N 1
ATOM 555 C CA . LEU A 1 77 ? -0.486 2.846 -10.157 1.00 85.94 77 LEU A CA 1
ATOM 556 C C . LEU A 1 77 ? -0.728 2.528 -11.638 1.00 85.94 77 LEU A C 1
ATOM 558 O O . LEU A 1 77 ? 0.165 2.749 -12.455 1.00 85.94 77 LEU A O 1
ATOM 562 N N . LEU A 1 78 ? -1.937 2.097 -12.007 1.00 84.50 78 LEU A N 1
ATOM 563 C CA . LEU A 1 78 ? -2.285 1.799 -13.401 1.00 84.50 78 LEU A CA 1
ATOM 564 C C . LEU A 1 78 ? -2.302 3.051 -14.291 1.00 84.50 78 LEU A C 1
ATOM 566 O O . LEU A 1 78 ? -1.883 2.994 -15.445 1.00 84.50 78 LEU A O 1
ATOM 570 N N . THR A 1 79 ? -2.762 4.190 -13.768 1.00 85.56 79 THR A N 1
ATOM 571 C CA . THR A 1 79 ? -2.903 5.434 -14.548 1.00 85.56 79 THR A CA 1
ATOM 572 C C . THR A 1 79 ? -1.663 6.327 -14.500 1.00 85.56 79 THR A C 1
ATOM 574 O O . THR A 1 79 ? -1.258 6.879 -15.523 1.00 85.56 79 THR A O 1
ATOM 577 N N . ALA A 1 80 ? -1.034 6.463 -13.331 1.00 82.81 80 ALA A N 1
ATOM 578 C CA . ALA A 1 80 ? 0.077 7.383 -13.089 1.00 82.81 80 ALA A CA 1
ATOM 579 C C . ALA A 1 80 ? 1.420 6.681 -12.822 1.00 82.81 80 ALA A C 1
ATOM 581 O O . ALA A 1 80 ? 2.455 7.345 -12.795 1.00 82.81 80 ALA A O 1
ATOM 582 N N . GLY A 1 81 ? 1.463 5.353 -12.680 1.00 80.12 81 GLY A N 1
ATOM 583 C CA . GLY A 1 81 ? 2.709 4.641 -12.380 1.00 80.12 81 GLY A CA 1
ATOM 584 C C . GLY A 1 81 ? 3.766 4.786 -13.478 1.00 80.12 81 GLY A C 1
ATOM 585 O O . GLY A 1 81 ? 4.916 5.106 -13.192 1.00 80.12 81 GLY A O 1
ATOM 586 N N . MET A 1 82 ? 3.375 4.642 -14.746 1.00 80.44 82 MET A N 1
ATOM 587 C CA . MET A 1 82 ? 4.291 4.750 -15.888 1.00 80.44 82 MET A CA 1
ATOM 588 C C . MET A 1 82 ? 4.925 6.149 -16.063 1.00 80.44 82 MET A C 1
ATOM 590 O O . MET A 1 82 ? 6.144 6.225 -16.245 1.00 80.44 82 MET A O 1
ATOM 594 N N . PRO A 1 83 ? 4.175 7.273 -15.996 1.00 81.44 83 PRO A N 1
ATOM 595 C CA . PRO A 1 83 ? 4.791 8.599 -16.042 1.00 81.44 83 PRO A CA 1
ATOM 596 C C . PRO A 1 83 ? 5.687 8.877 -14.829 1.00 81.44 83 PRO A C 1
ATOM 598 O O . PRO A 1 83 ? 6.728 9.507 -14.997 1.00 81.44 83 PRO A O 1
ATOM 601 N N . ILE A 1 84 ? 5.352 8.368 -13.637 1.00 80.94 84 ILE A N 1
ATOM 602 C CA . ILE A 1 84 ? 6.218 8.504 -12.455 1.00 80.94 84 ILE A CA 1
ATOM 603 C C . ILE A 1 84 ? 7.513 7.703 -12.640 1.00 80.94 84 ILE A C 1
ATOM 605 O O . ILE A 1 84 ? 8.588 8.227 -12.368 1.00 80.94 84 ILE A O 1
ATOM 609 N N . VAL A 1 85 ? 7.444 6.473 -13.159 1.00 81.88 85 VAL A N 1
ATOM 610 C CA . VAL A 1 85 ? 8.634 5.670 -13.486 1.00 81.88 85 VAL A CA 1
ATOM 611 C C . VAL A 1 85 ? 9.560 6.429 -14.432 1.00 81.88 85 VAL A C 1
ATOM 613 O O . VAL A 1 85 ? 10.759 6.489 -14.174 1.00 81.88 85 VAL A O 1
ATOM 616 N N . ARG A 1 86 ? 9.021 7.072 -15.477 1.00 81.12 86 ARG A N 1
ATOM 617 C CA . ARG A 1 86 ? 9.821 7.867 -16.425 1.00 81.12 86 ARG A CA 1
ATOM 618 C C . ARG A 1 86 ? 10.585 9.015 -15.760 1.00 81.12 86 ARG A C 1
ATOM 620 O O . ARG A 1 86 ? 11.677 9.325 -16.216 1.00 81.12 86 ARG A O 1
ATOM 627 N N . LEU A 1 87 ? 10.071 9.608 -14.677 1.00 81.06 87 LEU A N 1
ATOM 628 C CA . LEU A 1 87 ? 10.795 10.644 -13.921 1.00 81.06 87 LEU A CA 1
ATOM 629 C C . LEU A 1 87 ? 12.040 10.101 -13.208 1.00 81.06 87 LEU A C 1
ATOM 631 O O . LEU A 1 87 ? 12.964 10.857 -12.925 1.00 81.06 87 LEU A O 1
ATOM 635 N N . PHE A 1 88 ? 12.076 8.800 -12.919 1.00 77.12 88 PHE A N 1
ATOM 636 C CA . PHE A 1 88 ? 13.213 8.140 -12.279 1.00 77.12 88 PHE A CA 1
ATOM 637 C C . PHE A 1 88 ? 14.206 7.535 -13.283 1.00 77.12 88 PHE A C 1
ATOM 639 O O . PHE A 1 88 ? 15.144 6.855 -12.863 1.00 77.12 88 PHE A O 1
ATOM 646 N N . MET A 1 89 ? 14.025 7.774 -14.587 1.00 76.31 89 MET A N 1
ATOM 647 C CA . MET A 1 89 ? 14.854 7.210 -15.654 1.00 76.31 89 MET A CA 1
ATOM 648 C C . MET A 1 89 ? 15.588 8.305 -16.430 1.00 76.31 89 MET A C 1
ATOM 650 O O . MET A 1 89 ? 14.965 9.220 -16.959 1.00 76.31 89 MET A O 1
ATOM 654 N N . THR A 1 90 ? 16.913 8.180 -16.533 1.00 67.56 90 THR A N 1
ATOM 655 C CA . THR A 1 90 ? 17.769 9.141 -17.253 1.00 67.56 90 THR A CA 1
ATOM 656 C C . THR A 1 90 ? 17.888 8.818 -18.748 1.00 67.56 90 THR A C 1
ATOM 658 O O . THR A 1 90 ? 17.895 9.729 -19.567 1.00 67.56 90 THR A O 1
ATOM 661 N N . GLU A 1 91 ? 17.921 7.530 -19.114 1.00 66.75 91 GLU A N 1
ATOM 662 C CA . GLU A 1 91 ? 17.934 7.040 -20.502 1.00 66.75 91 GLU A CA 1
ATOM 663 C C . GLU A 1 91 ? 16.815 5.997 -20.691 1.00 66.75 91 GLU A C 1
ATOM 665 O O . GLU A 1 91 ? 16.966 4.838 -20.289 1.00 66.75 91 GLU A O 1
ATOM 670 N N . PRO A 1 92 ? 15.650 6.387 -21.240 1.00 62.94 92 PRO A N 1
ATOM 671 C CA . PRO A 1 92 ? 14.540 5.469 -21.458 1.00 62.94 92 PRO A CA 1
ATOM 672 C C . PRO A 1 92 ? 14.853 4.538 -22.636 1.00 62.94 92 PRO A C 1
ATOM 674 O O . PRO A 1 92 ? 14.644 4.892 -23.791 1.00 62.94 92 PRO A O 1
ATOM 677 N N . ASN A 1 93 ? 15.364 3.345 -22.343 1.00 72.12 93 ASN A N 1
ATOM 678 C CA . ASN A 1 93 ? 15.499 2.273 -23.328 1.00 72.12 93 ASN A CA 1
ATOM 679 C C . ASN A 1 93 ? 14.198 1.437 -23.358 1.00 72.12 93 ASN A C 1
ATOM 681 O O . ASN A 1 93 ? 13.569 1.245 -22.310 1.00 72.12 93 ASN A O 1
ATOM 685 N N . GLU A 1 94 ? 13.760 0.972 -24.534 1.00 74.38 94 GLU A N 1
ATOM 686 C CA . GLU A 1 94 ? 12.442 0.324 -24.710 1.00 74.38 94 GLU A CA 1
ATOM 687 C C . GLU A 1 94 ? 12.279 -0.921 -23.825 1.00 74.38 94 GLU A C 1
ATOM 689 O O . GLU A 1 94 ? 11.241 -1.094 -23.181 1.00 74.38 94 GLU A O 1
ATOM 694 N N . ASP A 1 95 ? 13.341 -1.718 -23.685 1.00 73.81 95 ASP A N 1
ATOM 695 C CA . ASP A 1 95 ? 13.360 -2.913 -22.832 1.00 73.81 95 ASP A CA 1
ATOM 696 C C . ASP A 1 95 ? 13.130 -2.585 -21.347 1.00 73.81 95 ASP A C 1
ATOM 698 O O . ASP A 1 95 ? 12.484 -3.333 -20.609 1.00 73.81 95 ASP A O 1
ATOM 702 N N . VAL A 1 96 ? 13.627 -1.430 -20.899 1.00 76.62 96 VAL A N 1
ATOM 703 C CA . VAL A 1 96 ? 13.536 -0.983 -19.502 1.00 76.62 96 VAL A CA 1
ATOM 704 C C . VAL A 1 96 ? 12.119 -0.510 -19.185 1.00 76.62 96 VAL A C 1
ATOM 706 O O . VAL A 1 96 ? 11.572 -0.823 -18.126 1.00 76.62 96 VAL A O 1
ATOM 709 N N . LEU A 1 97 ? 11.505 0.214 -20.125 1.00 78.38 97 LEU A N 1
ATOM 710 C CA . LEU A 1 97 ? 10.110 0.645 -20.042 1.00 78.38 97 LEU A CA 1
ATOM 711 C C . LEU A 1 97 ? 9.164 -0.561 -20.031 1.00 78.38 97 LEU A C 1
ATOM 713 O O . LEU A 1 97 ? 8.231 -0.595 -19.228 1.00 78.38 97 LEU A O 1
ATOM 717 N N . PHE A 1 98 ? 9.420 -1.569 -20.868 1.00 80.06 98 PHE A N 1
ATOM 718 C CA . PHE A 1 98 ? 8.622 -2.792 -20.897 1.00 80.06 98 PHE A CA 1
ATOM 719 C C . PHE A 1 98 ? 8.697 -3.564 -19.572 1.00 80.06 98 PHE A C 1
ATOM 721 O O . PHE A 1 98 ? 7.665 -3.959 -19.022 1.00 80.06 98 PHE A O 1
ATOM 728 N N . ALA A 1 99 ? 9.905 -3.731 -19.023 1.00 79.88 99 ALA A N 1
ATOM 729 C CA . ALA A 1 99 ? 10.107 -4.390 -17.735 1.00 79.88 99 ALA A CA 1
ATOM 730 C C . ALA A 1 99 ? 9.404 -3.645 -16.586 1.00 79.88 99 ALA A C 1
ATOM 732 O O . ALA A 1 99 ? 8.717 -4.268 -15.775 1.00 79.88 99 ALA A O 1
ATOM 733 N N . ALA A 1 100 ? 9.518 -2.314 -16.542 1.00 79.56 100 ALA A N 1
ATOM 734 C CA . ALA A 1 100 ? 8.866 -1.502 -15.520 1.00 79.56 100 ALA A CA 1
ATOM 735 C C . ALA A 1 100 ? 7.332 -1.549 -15.615 1.00 79.56 100 ALA A C 1
ATOM 737 O O . ALA A 1 100 ? 6.654 -1.636 -14.593 1.00 79.56 100 ALA A O 1
ATOM 738 N N . HIS A 1 101 ? 6.776 -1.539 -16.829 1.00 81.62 101 HIS A N 1
ATOM 739 C CA . HIS A 1 101 ? 5.331 -1.623 -17.032 1.00 81.62 101 HIS A CA 1
ATOM 740 C C . HIS A 1 101 ? 4.764 -2.968 -16.561 1.00 81.62 101 HIS A C 1
ATOM 742 O O . HIS A 1 101 ? 3.771 -2.996 -15.836 1.00 81.62 101 HIS A O 1
ATOM 748 N N . LYS A 1 102 ? 5.434 -4.079 -16.905 1.00 82.44 102 LYS A N 1
ATOM 749 C CA . LYS A 1 102 ? 5.052 -5.413 -16.419 1.00 82.44 102 LYS A CA 1
ATOM 750 C C . LYS A 1 102 ? 5.099 -5.516 -14.900 1.00 82.44 102 LYS A C 1
ATOM 752 O O . LYS A 1 102 ? 4.205 -6.119 -14.318 1.00 82.44 102 LYS A O 1
ATOM 757 N N . TYR A 1 103 ? 6.117 -4.928 -14.275 1.00 82.94 103 TYR A N 1
ATOM 758 C CA . TYR A 1 103 ? 6.214 -4.902 -12.821 1.00 82.94 103 TYR A CA 1
ATOM 759 C C . TYR A 1 103 ? 5.033 -4.153 -12.197 1.00 82.94 103 TYR A C 1
ATOM 761 O O . TYR A 1 103 ? 4.343 -4.707 -11.352 1.00 82.94 103 TYR A O 1
ATOM 769 N N . LEU A 1 104 ? 4.743 -2.933 -12.665 1.00 81.75 104 LEU A N 1
ATOM 770 C CA . LEU A 1 104 ? 3.654 -2.118 -12.118 1.00 81.75 104 LEU A CA 1
ATOM 771 C C . LEU A 1 104 ? 2.280 -2.785 -12.237 1.00 81.75 104 LEU A C 1
ATOM 773 O O . LEU A 1 104 ? 1.494 -2.690 -11.301 1.00 81.75 104 LEU A O 1
ATOM 777 N N . ILE A 1 105 ? 1.991 -3.454 -13.358 1.00 81.44 105 ILE A N 1
ATOM 778 C CA . ILE A 1 105 ? 0.725 -4.184 -13.527 1.00 81.44 105 ILE A CA 1
ATOM 779 C C . ILE A 1 105 ? 0.660 -5.366 -12.559 1.00 81.44 105 ILE A C 1
ATOM 781 O O . ILE A 1 105 ? -0.326 -5.500 -11.842 1.00 81.44 105 ILE A O 1
ATOM 785 N N . ALA A 1 106 ? 1.725 -6.169 -12.474 1.00 81.06 106 ALA A N 1
ATOM 786 C CA . ALA A 1 106 ? 1.771 -7.305 -11.556 1.00 81.06 106 ALA A CA 1
ATOM 787 C C . ALA A 1 106 ? 1.602 -6.876 -10.087 1.00 81.06 106 ALA A C 1
ATOM 789 O O . ALA A 1 106 ? 0.955 -7.572 -9.312 1.00 81.06 106 ALA A O 1
ATOM 790 N N . THR A 1 107 ? 2.155 -5.721 -9.708 1.00 79.44 107 THR A N 1
ATOM 791 C CA . THR A 1 107 ? 1.990 -5.151 -8.366 1.00 79.44 107 THR A CA 1
ATOM 792 C C . THR A 1 107 ? 0.602 -4.549 -8.149 1.00 79.44 107 THR A C 1
ATOM 794 O O . THR A 1 107 ? 0.094 -4.609 -7.039 1.00 79.44 107 THR A O 1
ATOM 797 N N . ALA A 1 108 ? -0.026 -3.961 -9.170 1.00 76.75 108 ALA A N 1
ATOM 798 C CA . ALA A 1 108 ? -1.354 -3.356 -9.045 1.00 76.75 108 ALA A CA 1
ATOM 799 C C . ALA A 1 108 ? -2.498 -4.387 -8.985 1.00 76.75 108 ALA A C 1
ATOM 801 O O . ALA A 1 108 ? -3.579 -4.058 -8.491 1.00 76.75 108 ALA A O 1
ATOM 802 N N . GLU A 1 109 ? -2.272 -5.595 -9.509 1.00 69.50 109 GLU A N 1
ATOM 803 C CA . GLU A 1 109 ? -3.209 -6.729 -9.475 1.00 69.50 109 GLU A CA 1
ATOM 804 C C . GLU A 1 109 ? -3.172 -7.524 -8.156 1.00 69.50 109 GLU A C 1
ATOM 806 O O . GLU A 1 109 ? -4.085 -8.314 -7.903 1.00 69.50 109 GLU A O 1
ATOM 811 N N . CYS A 1 110 ? -2.135 -7.328 -7.336 1.00 59.66 110 CYS A N 1
ATOM 812 C CA . CYS A 1 110 ? -1.895 -8.032 -6.073 1.00 59.66 110 CYS A CA 1
ATOM 813 C C . CYS A 1 110 ? -2.398 -7.206 -4.876 1.00 59.66 110 CYS A C 1
ATOM 815 O O . CYS A 1 110 ? -3.065 -7.792 -3.992 1.00 59.66 110 CYS A O 1
#

Organism: NCBI:txid408170

Radius of gyration: 18.69 Å; chains: 1; bounding box: 39×26×53 Å

Foldseek 3Di:
DVVVVVLPVPDPLLNLLVVLLVVLVVVLCVVVVVLVVVLVVVLVVCVVVVNVVVNVVVVVVSVVVNVVSLLVSLVCLLPPVLVSSVVVDPDDDPSSSVSNNVVSNVVSVD

InterPro domains:
  IPR002528 Multi antimicrobial extrusion protein [PF01554] (4-107)
  IPR050222 Multi Antimicrobial Extrusion (MATE) [PTHR43298] (3-106)

Secondary structure (DSSP, 8-state):
-HHHHHHTTS-HHHHHHHHHHHHHHHHHHHHHHHHHHHHHHHHHHHHHTT-HHHHHHHHHHHHHHHHHHHHHHHHHHHHHHHHHHHHT-SS--HHHHHHHHHHHHHHH--

pLDDT: mean 82.71, std 10.44, range [53.53, 94.5]

Sequence (110 aa):
MCLQSAVNSFGTATIAGFTAAGRVENIANIPLSGLSVGTQTFVGQNYGAGKYDRIIKSVKKIFTLNILLSVALSVALLTAGMPIVRLFMTEPNEDVLFAAHKYLIATAEC